Protein AF-K9PR39-F1 (afdb_monomer_lite)

Foldseek 3Di:
DDDDDDDDDDDDDDDPDDPDPPPPDDPPPPPPPDDDDDDDDPPPDPVVVVVVVVVVVVVVVVVVVVVVVVVVVVVVVVVVVVVVCVVPPVDDQDFDWDWDWDQDPVRDIDTDTDTHRPCPVVVVVVVVVVVVVVVVVVVVVVVVVVVVVVVVPPVVPPPPDDDD

Structure (mmCIF, N/CA/C/O backbone):
data_AF-K9PR39-F1
#
_entry.id   AF-K9PR39-F1
#
loop_
_atom_site.group_PDB
_atom_site.id
_atom_site.type_symbol
_atom_site.label_atom_id
_atom_site.label_alt_id
_atom_site.label_comp_id
_atom_site.label_asym_id
_atom_site.label_entity_id
_atom_site.label_seq_id
_atom_site.pdbx_PDB_ins_code
_atom_site.Cartn_x
_atom_site.Cartn_y
_atom_site.Cartn_z
_atom_site.occupancy
_atom_site.B_iso_or_equiv
_atom_site.auth_seq_id
_atom_site.auth_comp_id
_atom_site.auth_asym_id
_atom_site.auth_atom_id
_atom_site.pdbx_PDB_model_num
ATOM 1 N N . MET A 1 1 ? 8.232 33.768 40.398 1.00 53.47 1 MET A N 1
ATOM 2 C CA . MET A 1 1 ? 9.017 32.555 40.095 1.00 53.47 1 MET A CA 1
ATOM 3 C C . MET A 1 1 ? 9.132 32.466 38.581 1.00 53.47 1 MET A C 1
ATOM 5 O O . MET A 1 1 ? 8.096 32.275 37.960 1.00 53.47 1 MET A O 1
ATOM 9 N N . PRO A 1 2 ? 10.291 32.759 37.968 1.00 52.19 2 PRO A N 1
ATOM 10 C CA . PRO A 1 2 ? 10.452 32.634 36.525 1.00 52.19 2 PRO A CA 1
ATOM 11 C C . PRO A 1 2 ? 10.942 31.224 36.180 1.00 52.19 2 PRO A C 1
ATOM 13 O O . PRO A 1 2 ? 12.056 30.841 36.546 1.00 52.19 2 PRO A O 1
ATOM 16 N N . ASP A 1 3 ? 10.102 30.463 35.483 1.00 49.88 3 ASP A N 1
ATOM 17 C CA . ASP A 1 3 ? 10.466 29.152 34.957 1.00 49.88 3 ASP A CA 1
ATOM 18 C C . ASP A 1 3 ? 11.377 29.310 33.739 1.00 49.88 3 ASP A C 1
ATOM 20 O O . ASP A 1 3 ? 11.073 29.994 32.760 1.00 49.88 3 ASP A O 1
ATOM 24 N N . LYS A 1 4 ? 12.554 28.696 33.853 1.00 50.75 4 LYS A N 1
ATOM 25 C CA . LYS A 1 4 ? 13.629 28.715 32.867 1.00 50.75 4 LYS A CA 1
ATOM 26 C C . LYS A 1 4 ? 13.292 27.733 31.747 1.00 50.75 4 LYS A C 1
ATOM 28 O O . LYS A 1 4 ? 13.258 26.526 31.969 1.00 50.75 4 LYS A O 1
ATOM 33 N N . SER A 1 5 ? 13.096 28.237 30.534 1.00 55.78 5 SER A N 1
ATOM 34 C CA . SER A 1 5 ? 13.060 27.421 29.321 1.00 55.78 5 SER A CA 1
ATOM 35 C C . SER A 1 5 ? 14.469 26.915 28.998 1.00 55.78 5 SER A C 1
ATOM 37 O O . SER A 1 5 ? 15.348 27.695 28.629 1.00 55.78 5 SER A O 1
ATOM 39 N N . VAL A 1 6 ? 14.681 25.610 29.151 1.00 47.50 6 VAL A N 1
ATOM 40 C CA . VAL A 1 6 ? 15.876 24.895 28.689 1.00 47.50 6 VAL A CA 1
ATOM 41 C C . VAL A 1 6 ? 15.785 24.768 27.168 1.00 47.50 6 VAL A C 1
ATOM 43 O O . VAL A 1 6 ? 14.889 24.097 26.657 1.00 47.50 6 VAL A O 1
ATOM 46 N N . SER A 1 7 ? 16.677 25.441 26.436 1.00 49.47 7 SER A N 1
ATOM 47 C CA . SER A 1 7 ? 16.804 25.272 24.989 1.00 49.47 7 SER A CA 1
ATOM 48 C C . SER A 1 7 ? 17.545 23.968 24.692 1.00 49.47 7 SER A C 1
ATOM 50 O O . SER A 1 7 ? 18.654 23.739 25.177 1.00 49.47 7 SER A O 1
ATOM 52 N N . LEU A 1 8 ? 16.918 23.092 23.902 1.00 49.44 8 LEU A N 1
ATOM 53 C CA . LEU A 1 8 ? 17.596 21.929 23.347 1.00 49.44 8 LEU A CA 1
ATOM 54 C C . LEU A 1 8 ? 18.601 22.396 22.293 1.00 49.44 8 LEU A C 1
ATOM 56 O O . LEU A 1 8 ? 18.258 23.070 21.321 1.00 49.44 8 LEU A O 1
ATOM 60 N N . VAL A 1 9 ? 19.846 22.013 22.546 1.00 49.91 9 VAL A N 1
ATOM 61 C CA . VAL A 1 9 ? 21.011 22.113 21.676 1.00 49.91 9 VAL A CA 1
ATOM 62 C C . VAL A 1 9 ? 20.671 21.553 20.296 1.00 49.91 9 VAL A C 1
ATOM 64 O O . VAL A 1 9 ? 20.295 20.391 20.159 1.00 49.91 9 VAL A O 1
ATOM 67 N N . GLY A 1 10 ? 20.796 22.410 19.280 1.00 47.09 10 GLY A N 1
ATOM 68 C CA . GLY A 1 10 ? 20.737 22.028 17.877 1.00 47.09 10 GLY A CA 1
ATOM 69 C C . GLY A 1 10 ? 21.906 21.111 17.549 1.00 47.09 10 GLY A C 1
ATOM 70 O O . GLY A 1 10 ? 23.044 21.558 17.419 1.00 47.09 10 GLY A O 1
ATOM 71 N N . GLU A 1 11 ? 21.608 19.823 17.452 1.00 47.06 11 GLU A N 1
ATOM 72 C CA . GLU A 1 11 ? 22.523 18.796 16.983 1.00 47.06 11 GLU A CA 1
ATOM 73 C C . GLU A 1 11 ? 22.735 19.000 15.477 1.00 47.06 11 GLU A C 1
ATOM 75 O O . GLU A 1 11 ? 21.811 18.913 14.665 1.00 47.06 11 GLU A O 1
ATOM 80 N N . THR A 1 12 ? 23.955 19.376 15.108 1.00 53.66 12 THR A N 1
ATOM 81 C CA . THR A 1 12 ? 24.363 19.614 13.729 1.00 53.66 12 THR A CA 1
ATOM 82 C C . THR A 1 12 ? 24.346 18.296 12.956 1.00 53.66 12 THR A C 1
ATOM 84 O O . THR A 1 12 ? 25.104 17.367 13.239 1.00 53.66 12 THR A O 1
ATOM 87 N N . MET A 1 13 ? 23.454 18.206 11.965 1.00 40.06 13 MET A N 1
ATOM 88 C CA . MET A 1 13 ? 23.417 17.095 11.016 1.00 40.06 13 MET A CA 1
ATOM 89 C C . MET A 1 13 ? 24.765 16.996 10.300 1.00 40.06 13 MET A C 1
ATOM 91 O O . MET A 1 13 ? 25.208 17.940 9.648 1.00 40.06 13 MET A O 1
ATOM 95 N N . LYS A 1 14 ? 25.413 15.836 10.425 1.00 61.81 14 LYS A N 1
ATOM 96 C CA . LYS A 1 14 ? 26.602 15.493 9.648 1.00 61.81 14 LYS A CA 1
ATOM 97 C C . LYS A 1 14 ? 26.202 15.329 8.184 1.00 61.81 14 LYS A C 1
ATOM 99 O O . LYS A 1 14 ? 25.348 14.511 7.850 1.00 61.81 14 LYS A O 1
ATOM 104 N N . GLU A 1 15 ? 26.835 16.132 7.345 1.00 55.66 15 GLU A N 1
ATOM 105 C CA . GLU A 1 15 ? 26.777 16.096 5.891 1.00 55.66 15 GLU A CA 1
ATOM 106 C C . GLU A 1 15 ? 27.277 14.732 5.391 1.00 55.66 15 GLU A C 1
ATOM 108 O O . GLU A 1 15 ? 28.432 14.354 5.595 1.00 55.66 15 GLU A O 1
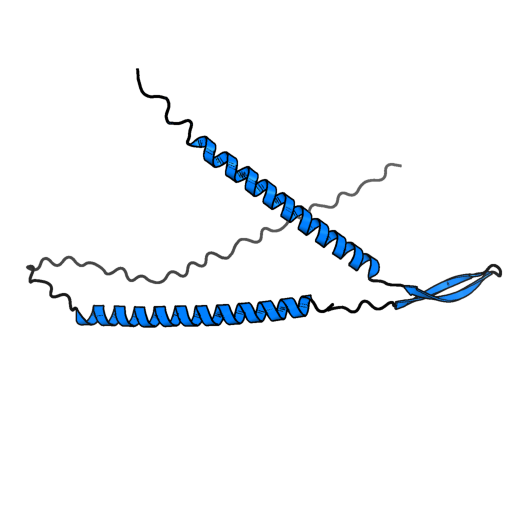ATOM 113 N N . ILE A 1 16 ? 26.379 13.949 4.789 1.00 55.28 16 ILE A N 1
ATOM 114 C CA . ILE A 1 16 ? 26.736 12.704 4.109 1.00 55.28 16 ILE A CA 1
ATOM 115 C C . ILE A 1 16 ? 27.260 13.113 2.736 1.00 55.28 16 ILE A C 1
ATOM 117 O O . ILE A 1 16 ? 26.489 13.474 1.853 1.00 55.28 16 ILE A O 1
ATOM 121 N N . ALA A 1 17 ? 28.583 13.100 2.600 1.00 55.53 17 ALA A N 1
ATOM 122 C CA . ALA A 1 17 ? 29.277 13.394 1.359 1.00 55.53 17 ALA A CA 1
ATOM 123 C C . ALA A 1 17 ? 28.862 12.417 0.243 1.00 55.53 17 ALA A C 1
ATOM 125 O O . ALA A 1 17 ? 28.923 11.193 0.397 1.00 55.53 17 ALA A O 1
ATOM 126 N N . ASP A 1 18 ? 28.469 12.989 -0.891 1.00 49.00 18 ASP A N 1
ATOM 127 C CA . ASP A 1 18 ? 28.057 12.316 -2.118 1.00 49.00 18 ASP A CA 1
ATOM 128 C C . ASP A 1 18 ? 29.189 11.471 -2.731 1.00 49.00 18 ASP A C 1
ATOM 130 O O . ASP A 1 18 ? 30.000 11.931 -3.538 1.00 49.00 18 ASP A O 1
ATOM 134 N N . SER A 1 19 ? 29.220 10.187 -2.378 1.00 52.94 19 SER A N 1
ATOM 135 C CA . SER A 1 19 ? 30.078 9.172 -2.996 1.00 52.94 19 SER A CA 1
ATOM 136 C C . SER A 1 19 ? 29.342 8.477 -4.149 1.00 52.94 19 SER A C 1
ATOM 138 O O . SER A 1 19 ? 28.867 7.352 -4.011 1.00 52.94 19 SER A O 1
ATOM 140 N N . TYR A 1 20 ? 29.202 9.145 -5.300 1.00 52.38 20 TYR A N 1
ATOM 141 C CA . TYR A 1 20 ? 28.728 8.479 -6.531 1.00 52.38 20 TYR A CA 1
ATOM 142 C C . TYR A 1 20 ? 29.479 8.857 -7.816 1.00 52.38 20 TYR A C 1
ATOM 144 O O . TYR A 1 20 ? 29.127 8.389 -8.897 1.00 52.38 20 TYR A O 1
ATOM 152 N N . LYS A 1 21 ? 30.580 9.613 -7.737 1.00 53.53 21 LYS A N 1
ATOM 153 C CA . LYS A 1 21 ? 31.465 9.831 -8.894 1.00 53.53 21 LYS A CA 1
ATOM 154 C C . LYS A 1 21 ? 32.574 8.783 -8.953 1.00 53.53 21 LYS A C 1
ATOM 156 O O . LYS A 1 21 ? 33.747 9.099 -8.792 1.00 53.53 21 LYS A O 1
ATOM 161 N N . LYS A 1 22 ? 32.208 7.527 -9.207 1.00 53.41 22 LYS A N 1
ATOM 162 C CA . LYS A 1 22 ? 33.162 6.539 -9.725 1.00 53.41 22 LYS A CA 1
ATOM 163 C C . LYS A 1 22 ? 32.951 6.453 -11.234 1.00 53.41 22 LYS A C 1
ATOM 165 O O . LYS A 1 22 ? 32.197 5.616 -11.719 1.00 53.41 22 LYS A O 1
ATOM 170 N N . SER A 1 23 ? 33.562 7.392 -11.957 1.00 54.19 23 SER A N 1
ATOM 171 C CA . SER A 1 23 ? 33.676 7.316 -13.411 1.00 54.19 23 SER A CA 1
ATOM 172 C C . SER A 1 23 ? 34.435 6.037 -13.754 1.00 54.19 23 SER A C 1
ATOM 174 O O . SER A 1 23 ? 35.605 5.888 -13.410 1.00 54.19 23 SER A O 1
ATOM 176 N N . LEU A 1 24 ? 33.742 5.090 -14.38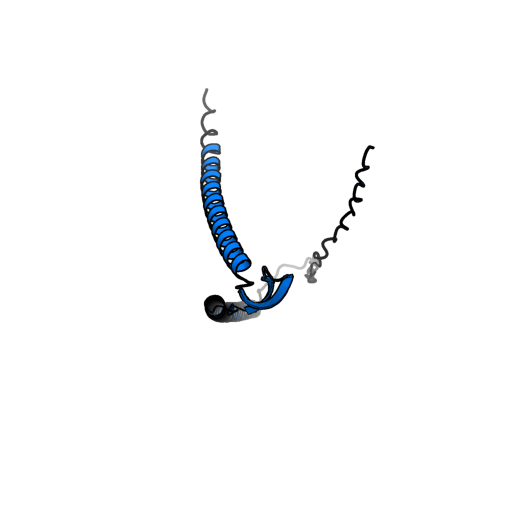1 1.00 46.34 24 LEU A N 1
ATOM 177 C CA . LEU A 1 24 ? 34.352 3.946 -15.044 1.00 46.34 24 LEU A CA 1
ATOM 178 C C . LEU A 1 24 ? 35.085 4.475 -16.280 1.00 46.34 24 LEU A C 1
ATO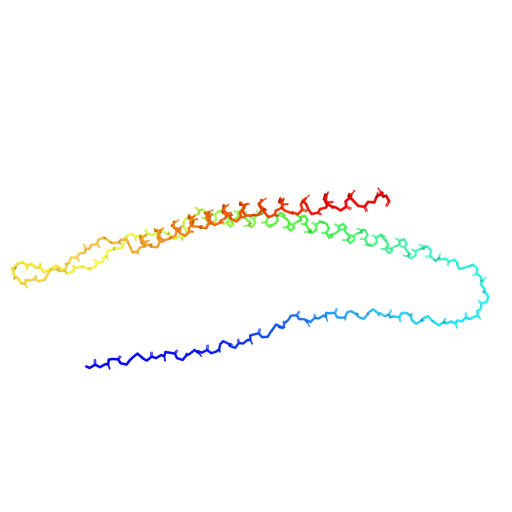M 180 O O . LEU A 1 24 ? 34.512 4.596 -17.359 1.00 46.34 24 LEU A O 1
ATOM 184 N N . GLU A 1 25 ? 36.346 4.853 -16.091 1.00 44.94 25 GLU A N 1
ATOM 185 C CA . GLU A 1 25 ? 37.270 5.139 -17.180 1.00 44.94 25 GLU A CA 1
ATOM 186 C C . GLU A 1 25 ? 37.571 3.827 -17.913 1.00 44.94 25 GLU A C 1
ATOM 188 O O . GLU A 1 25 ? 38.324 2.974 -17.447 1.00 44.94 25 GLU A O 1
ATOM 193 N N . SER A 1 26 ? 36.932 3.645 -19.066 1.00 53.03 26 SER A N 1
ATOM 194 C CA . SER A 1 26 ? 37.382 2.680 -20.065 1.00 53.03 26 SER A CA 1
ATOM 195 C C . SER A 1 26 ? 38.695 3.193 -20.663 1.00 53.03 26 SER A C 1
ATOM 197 O O . SER A 1 26 ? 38.733 4.355 -21.080 1.00 53.03 26 SER A O 1
ATOM 199 N N . PRO A 1 27 ? 39.754 2.374 -20.787 1.00 46.88 27 PRO A N 1
ATOM 200 C CA . PRO A 1 27 ? 40.938 2.773 -21.526 1.00 46.88 27 PRO A CA 1
ATOM 201 C C . PRO A 1 27 ? 40.582 2.793 -23.015 1.00 46.88 27 PRO A C 1
ATOM 203 O O . PRO A 1 27 ? 40.633 1.779 -23.706 1.00 46.88 27 PRO A O 1
ATOM 206 N N . VAL A 1 28 ? 40.183 3.959 -23.521 1.00 44.69 28 VAL A N 1
ATOM 207 C CA . VAL A 1 28 ? 40.178 4.219 -24.961 1.00 44.69 28 VAL A CA 1
ATOM 208 C C . VAL A 1 28 ? 41.644 4.302 -25.362 1.00 44.69 28 VAL A C 1
ATOM 210 O O . VAL A 1 28 ? 42.305 5.314 -25.135 1.00 44.69 28 VAL A O 1
ATOM 213 N N . SER A 1 29 ? 42.184 3.198 -25.879 1.00 43.44 29 SER A N 1
ATOM 214 C CA . SER A 1 29 ? 43.527 3.159 -26.447 1.00 43.44 29 SER A CA 1
ATOM 215 C C . SER A 1 29 ? 43.614 4.178 -27.577 1.00 43.44 29 SER A C 1
ATOM 217 O O . SER A 1 29 ? 43.113 3.977 -28.681 1.00 43.44 29 SER A O 1
ATOM 219 N N . LEU A 1 30 ? 44.239 5.303 -27.250 1.00 44.28 30 LEU A N 1
ATOM 220 C CA . LEU A 1 30 ? 44.567 6.389 -28.149 1.00 44.28 30 LEU A CA 1
ATOM 221 C C . LEU A 1 30 ? 45.607 5.854 -29.140 1.00 44.28 30 LEU A C 1
ATOM 223 O O . LEU A 1 30 ? 46.788 5.723 -28.815 1.00 44.28 30 LEU A O 1
ATOM 227 N N . LEU A 1 31 ? 45.129 5.448 -30.319 1.00 42.31 31 LEU A N 1
ATOM 228 C CA . LEU A 1 31 ? 45.943 4.999 -31.443 1.00 42.31 31 LEU A CA 1
ATOM 229 C C . LEU A 1 31 ? 46.988 6.076 -31.750 1.00 42.31 31 LEU A C 1
ATOM 231 O O . LEU A 1 31 ? 46.675 7.158 -32.244 1.00 42.31 31 LEU A O 1
ATOM 235 N N . GLN A 1 32 ? 48.239 5.778 -31.405 1.00 47.00 32 GLN A N 1
ATOM 236 C CA . GLN A 1 32 ? 49.383 6.626 -31.697 1.00 47.00 32 GLN A CA 1
ATOM 237 C C . GLN A 1 32 ? 49.578 6.683 -33.213 1.00 47.00 32 GLN A C 1
ATOM 239 O O . GLN A 1 32 ? 50.070 5.740 -33.833 1.00 47.00 32 GLN A O 1
ATOM 244 N N . LEU A 1 33 ? 49.186 7.809 -33.802 1.00 42.84 33 LEU A N 1
ATOM 245 C CA . LEU A 1 33 ? 49.409 8.129 -35.202 1.00 42.84 33 LEU A CA 1
ATOM 246 C C . LEU A 1 33 ? 50.906 8.418 -35.409 1.00 42.84 33 LEU A C 1
ATOM 248 O O . LEU A 1 33 ? 51.369 9.545 -35.246 1.00 42.84 33 LEU A O 1
ATOM 252 N N . LYS A 1 34 ? 51.686 7.378 -35.721 1.00 47.00 34 LYS A N 1
ATOM 253 C CA . LYS A 1 34 ? 53.064 7.530 -36.200 1.00 47.00 34 LYS A CA 1
ATOM 254 C C . LYS A 1 34 ? 53.028 8.007 -37.649 1.00 47.00 34 LYS A C 1
ATOM 256 O O . LYS A 1 34 ? 52.624 7.275 -38.547 1.00 47.00 34 LYS A O 1
ATOM 261 N N . THR A 1 35 ? 53.474 9.236 -37.863 1.00 51.03 35 THR A N 1
ATOM 262 C CA . THR A 1 35 ? 53.766 9.807 -39.175 1.00 51.03 35 THR A CA 1
ATOM 263 C C . THR A 1 35 ? 54.963 9.085 -39.797 1.00 51.03 35 THR A C 1
ATOM 265 O O . THR A 1 35 ? 56.113 9.345 -39.451 1.00 51.03 35 THR A O 1
ATOM 268 N N . LEU A 1 36 ? 54.697 8.166 -40.726 1.00 48.78 36 LEU A N 1
ATOM 269 C CA . LEU A 1 36 ? 55.701 7.666 -41.663 1.00 48.78 36 LEU A CA 1
ATOM 270 C C . LEU A 1 36 ? 55.367 8.178 -43.061 1.00 48.78 36 LEU A C 1
ATOM 272 O O . LEU A 1 36 ? 54.409 7.757 -43.702 1.00 48.78 36 LEU A O 1
ATOM 276 N N . THR A 1 37 ? 56.188 9.125 -43.500 1.00 50.88 37 THR A N 1
ATOM 277 C CA . THR A 1 37 ? 56.299 9.619 -44.868 1.00 50.88 37 THR A CA 1
ATOM 278 C C . THR A 1 37 ? 56.722 8.458 -45.765 1.00 50.88 37 THR A C 1
ATOM 280 O O . THR A 1 37 ? 57.895 8.098 -45.831 1.00 50.88 37 THR A O 1
ATOM 283 N N . THR A 1 38 ? 55.776 7.807 -46.430 1.00 48.06 38 THR A N 1
ATOM 284 C CA . THR A 1 38 ? 56.052 6.823 -47.483 1.00 48.06 38 THR A CA 1
ATOM 285 C C . THR A 1 38 ? 54.963 6.958 -48.542 1.00 48.06 38 THR A C 1
ATOM 287 O O . THR A 1 38 ? 53.800 7.172 -48.213 1.00 48.06 38 THR A O 1
ATOM 290 N N . ALA A 1 39 ? 55.383 6.951 -49.806 1.00 47.75 39 ALA A N 1
ATOM 291 C CA . ALA A 1 39 ? 54.586 7.265 -50.985 1.00 47.75 39 ALA A CA 1
ATOM 292 C C . ALA A 1 39 ? 53.189 6.618 -50.968 1.00 47.75 39 ALA A C 1
ATOM 294 O O . ALA A 1 39 ? 53.047 5.428 -50.689 1.00 47.75 39 ALA A O 1
ATOM 295 N N . ILE A 1 40 ? 52.168 7.424 -51.272 1.00 51.31 40 ILE A N 1
ATOM 296 C CA . ILE A 1 40 ? 50.756 7.034 -51.237 1.00 51.31 40 ILE A CA 1
ATOM 297 C C . ILE A 1 40 ? 50.487 6.050 -52.381 1.00 51.31 40 ILE A C 1
ATOM 299 O O . ILE A 1 40 ? 50.202 6.445 -53.510 1.00 51.31 40 ILE A O 1
ATOM 303 N N . ALA A 1 41 ? 50.578 4.758 -52.078 1.00 60.34 41 ALA A N 1
ATOM 304 C CA . ALA A 1 41 ? 49.819 3.744 -52.793 1.00 60.34 41 ALA A CA 1
ATOM 305 C C . ALA A 1 41 ? 48.335 3.874 -52.383 1.00 60.34 41 ALA A C 1
ATOM 307 O O . ALA A 1 41 ? 48.071 4.181 -51.215 1.00 60.34 41 ALA A O 1
ATOM 308 N N . PRO A 1 42 ? 47.361 3.665 -53.291 1.00 54.06 42 PRO A N 1
ATOM 309 C CA . PRO A 1 42 ? 45.945 3.696 -52.937 1.00 54.06 42 PRO A CA 1
ATOM 310 C C . PRO A 1 42 ? 45.678 2.715 -51.792 1.00 54.06 42 PRO A C 1
ATOM 312 O O . PRO A 1 42 ? 45.886 1.511 -51.942 1.00 54.06 42 PRO A O 1
ATOM 315 N N . LEU A 1 43 ? 45.252 3.233 -50.638 1.00 54.38 43 LEU A N 1
ATOM 316 C CA . LEU A 1 43 ? 44.851 2.416 -49.499 1.00 54.38 43 LEU A CA 1
ATOM 317 C C . LEU A 1 43 ? 43.559 1.690 -49.882 1.00 54.38 43 LEU A C 1
ATOM 319 O O . LEU A 1 43 ? 42.479 2.274 -49.845 1.00 54.38 43 LEU A O 1
ATOM 323 N N . GLN A 1 44 ? 43.680 0.426 -50.283 1.00 59.81 44 GLN A N 1
ATOM 324 C CA . GLN A 1 44 ? 42.549 -0.491 -50.314 1.00 59.81 44 GLN A CA 1
ATOM 325 C C . GLN A 1 44 ? 42.082 -0.658 -48.868 1.00 59.81 44 GLN A C 1
ATOM 327 O O . GLN A 1 44 ? 42.762 -1.280 -48.052 1.00 59.81 44 GLN A O 1
ATOM 332 N N . ILE A 1 45 ? 40.962 -0.020 -48.534 1.00 58.72 45 ILE A N 1
ATOM 333 C CA . ILE A 1 45 ? 40.266 -0.247 -47.271 1.00 58.72 45 ILE A CA 1
ATOM 334 C C . ILE A 1 45 ? 39.826 -1.718 -47.307 1.00 58.72 45 ILE A C 1
ATOM 336 O O . ILE A 1 45 ? 39.170 -2.109 -48.272 1.00 58.72 45 ILE A O 1
ATOM 340 N N . PRO A 1 46 ? 40.209 -2.560 -46.332 1.00 54.28 46 PRO A N 1
ATOM 341 C CA . PRO A 1 46 ? 39.730 -3.934 -46.277 1.00 54.28 46 PRO A CA 1
ATOM 342 C C . PRO A 1 46 ? 38.229 -3.909 -45.955 1.00 54.28 46 PRO A C 1
ATOM 344 O O . PRO A 1 46 ? 37.837 -3.851 -44.793 1.00 54.28 46 PRO A O 1
ATOM 347 N N . ASP A 1 47 ? 37.385 -3.896 -46.986 1.00 58.59 47 ASP A N 1
ATOM 348 C CA . ASP A 1 47 ? 35.922 -3.806 -46.857 1.00 58.59 47 ASP A CA 1
ATOM 349 C C . ASP A 1 47 ? 35.320 -4.990 -46.075 1.00 58.59 47 ASP A C 1
ATOM 351 O O . ASP A 1 47 ? 34.245 -4.883 -45.485 1.00 58.59 47 ASP A O 1
ATOM 355 N N . GLU A 1 48 ? 36.032 -6.115 -46.007 1.00 58.41 48 GLU A N 1
ATOM 356 C CA . GLU A 1 48 ? 35.535 -7.366 -45.430 1.00 58.41 48 GLU A CA 1
ATOM 357 C C . GLU A 1 48 ? 35.355 -7.310 -43.903 1.00 58.41 48 GLU A C 1
ATOM 359 O O . GLU A 1 48 ? 34.423 -7.913 -43.368 1.00 58.41 48 GLU A O 1
ATOM 364 N N . THR A 1 49 ? 36.191 -6.559 -43.175 1.00 61.66 49 THR A N 1
ATOM 365 C CA . THR A 1 49 ? 36.092 -6.490 -41.703 1.00 61.66 49 THR A CA 1
ATOM 366 C C . THR A 1 49 ? 34.988 -5.540 -41.248 1.00 61.66 49 THR A C 1
ATOM 368 O O . THR A 1 49 ? 34.265 -5.843 -40.297 1.00 61.66 49 THR A O 1
ATOM 371 N N . ILE A 1 50 ? 34.790 -4.436 -41.974 1.00 67.94 50 ILE A N 1
ATOM 372 C CA . ILE A 1 50 ? 33.799 -3.401 -41.655 1.00 67.94 50 ILE A CA 1
ATOM 373 C C . ILE A 1 50 ? 32.378 -3.958 -41.782 1.00 67.94 50 ILE A C 1
ATOM 375 O O . ILE A 1 50 ? 31.550 -3.732 -40.900 1.00 67.94 50 ILE A O 1
ATOM 379 N N . ILE A 1 51 ? 32.100 -4.734 -42.834 1.00 73.62 51 ILE A N 1
ATOM 380 C CA . ILE A 1 51 ? 30.783 -5.352 -43.049 1.00 73.62 51 ILE A CA 1
ATOM 381 C C . ILE A 1 51 ? 30.435 -6.298 -41.885 1.00 73.62 51 ILE A C 1
ATOM 383 O O . ILE A 1 51 ? 29.342 -6.209 -41.325 1.00 73.62 51 ILE A O 1
ATOM 387 N N . SER A 1 52 ? 31.396 -7.113 -41.435 1.00 80.88 52 SER A N 1
ATOM 388 C CA . SER A 1 52 ? 31.198 -8.059 -40.324 1.00 80.88 52 SER A CA 1
ATOM 389 C C . SER A 1 52 ? 30.947 -7.381 -38.963 1.00 80.88 52 SER A C 1
ATOM 391 O O . SER A 1 52 ? 30.176 -7.876 -38.133 1.00 80.88 52 SER A O 1
ATOM 393 N N . ASP A 1 53 ? 31.556 -6.214 -38.727 1.00 85.81 53 ASP A N 1
ATOM 394 C CA . ASP A 1 53 ? 31.355 -5.426 -37.509 1.00 85.81 53 ASP A CA 1
ATOM 395 C C . ASP A 1 53 ? 29.961 -4.787 -37.465 1.00 85.81 53 ASP A C 1
ATOM 397 O O . ASP A 1 53 ? 29.311 -4.784 -36.412 1.00 85.81 53 ASP A O 1
ATOM 401 N N . TRP A 1 54 ? 29.475 -4.293 -38.608 1.00 88.31 54 TRP A N 1
ATOM 402 C CA . TRP A 1 54 ? 28.121 -3.749 -38.734 1.00 88.31 54 TRP A CA 1
ATOM 403 C C . TRP A 1 54 ? 27.050 -4.821 -38.557 1.00 88.31 54 TRP A C 1
ATOM 405 O O . TRP A 1 54 ? 26.079 -4.594 -37.836 1.00 88.31 54 TRP A O 1
ATOM 415 N N . GLU A 1 55 ? 27.238 -6.007 -39.133 1.00 90.00 55 GLU A N 1
ATOM 416 C CA . GLU A 1 55 ? 26.333 -7.143 -38.925 1.00 90.00 55 GLU A CA 1
ATOM 417 C C . GLU A 1 55 ? 26.262 -7.544 -37.446 1.00 90.00 55 GLU A C 1
ATOM 419 O O . GLU A 1 55 ? 25.170 -7.711 -36.893 1.00 90.00 55 GLU A O 1
ATOM 424 N N . ARG A 1 56 ? 27.411 -7.606 -36.757 1.00 90.12 56 ARG A N 1
ATOM 425 C CA . ARG A 1 56 ? 27.453 -7.860 -35.309 1.00 90.12 56 ARG A CA 1
ATOM 426 C C . ARG A 1 56 ? 26.688 -6.794 -34.526 1.00 90.12 56 ARG A C 1
ATOM 428 O O . ARG A 1 56 ? 25.969 -7.133 -33.584 1.00 90.12 56 ARG A O 1
ATOM 435 N N . LEU A 1 57 ? 26.830 -5.521 -34.897 1.00 94.38 57 LEU A N 1
ATOM 436 C CA . LEU A 1 57 ? 26.121 -4.424 -34.243 1.00 94.38 57 LEU A CA 1
ATOM 437 C C . LEU A 1 57 ? 24.605 -4.520 -34.455 1.00 94.38 57 LEU A C 1
ATOM 439 O O . LEU A 1 57 ? 23.847 -4.324 -33.507 1.00 94.38 57 LEU A O 1
ATOM 443 N N . ILE A 1 58 ? 24.158 -4.871 -35.663 1.00 94.06 58 ILE A N 1
ATOM 444 C CA . ILE A 1 58 ? 22.737 -5.078 -35.974 1.00 94.06 58 ILE A CA 1
ATOM 445 C C . ILE A 1 58 ? 22.163 -6.203 -35.108 1.00 94.06 58 ILE A C 1
ATOM 447 O O . ILE A 1 58 ? 21.124 -6.014 -34.472 1.00 94.06 58 ILE A O 1
ATOM 451 N N . ILE A 1 59 ? 22.861 -7.338 -35.010 1.00 94.00 59 ILE A N 1
ATOM 452 C CA . ILE A 1 59 ? 22.443 -8.467 -34.165 1.00 94.00 59 ILE A CA 1
ATOM 453 C C . ILE A 1 59 ? 22.382 -8.048 -32.688 1.00 94.00 59 ILE A C 1
ATOM 455 O O . ILE A 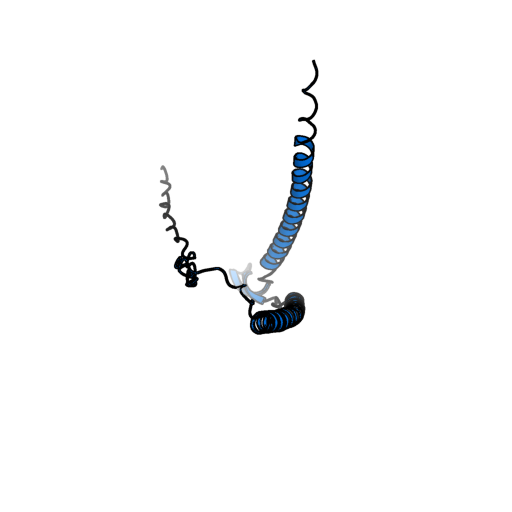1 59 ? 21.428 -8.381 -31.980 1.00 94.00 59 ILE A O 1
ATOM 459 N N . GLN A 1 60 ? 23.364 -7.280 -32.204 1.00 94.62 60 GLN A N 1
ATOM 460 C CA . GLN A 1 60 ? 23.346 -6.760 -30.834 1.00 94.62 60 GLN A CA 1
ATOM 461 C C . GLN A 1 60 ? 22.179 -5.797 -30.590 1.00 94.62 60 GLN A C 1
ATOM 463 O O . GLN A 1 60 ? 21.502 -5.919 -29.570 1.00 94.62 60 GLN A O 1
ATOM 468 N N . ALA A 1 61 ? 21.905 -4.879 -31.518 1.00 95.69 61 ALA A N 1
ATOM 469 C CA . ALA A 1 61 ? 20.790 -3.942 -31.413 1.00 95.69 61 ALA A CA 1
ATOM 470 C C . ALA A 1 61 ? 19.441 -4.675 -31.394 1.00 95.69 61 ALA A C 1
ATOM 472 O O . ALA A 1 61 ? 18.587 -4.379 -30.558 1.00 95.69 61 ALA A O 1
ATOM 473 N N . GLN A 1 62 ? 19.270 -5.683 -32.253 1.00 96.75 62 GLN A N 1
ATOM 474 C CA . GLN A 1 62 ? 18.084 -6.542 -32.253 1.00 96.75 62 GLN A CA 1
ATOM 475 C C . GLN A 1 62 ? 17.911 -7.259 -30.912 1.00 96.75 62 GLN A C 1
ATOM 477 O O . GLN A 1 62 ? 16.823 -7.230 -30.337 1.00 96.75 62 GLN A O 1
ATOM 482 N N . ARG A 1 63 ? 18.991 -7.828 -30.364 1.00 97.44 63 ARG A N 1
ATOM 483 C CA . ARG A 1 63 ? 18.965 -8.479 -29.049 1.00 97.44 63 ARG A CA 1
ATOM 484 C C . ARG A 1 63 ? 18.582 -7.510 -27.928 1.00 97.44 63 ARG A C 1
ATOM 486 O O . ARG A 1 63 ? 17.792 -7.874 -27.063 1.00 97.44 63 ARG A O 1
ATOM 493 N N . ILE A 1 64 ? 19.124 -6.291 -27.930 1.00 96.62 64 ILE A N 1
ATOM 494 C CA . ILE A 1 64 ? 18.781 -5.257 -26.941 1.00 96.62 64 ILE A CA 1
ATOM 495 C C . ILE A 1 64 ? 17.301 -4.894 -27.040 1.00 96.62 64 ILE A C 1
ATOM 497 O O . ILE A 1 64 ? 16.616 -4.869 -26.021 1.00 96.62 64 ILE A O 1
ATOM 501 N N . ASN A 1 65 ? 16.799 -4.668 -28.253 1.00 98.00 65 ASN A N 1
ATOM 502 C CA . ASN A 1 65 ? 15.393 -4.339 -28.474 1.00 98.00 65 ASN A CA 1
ATOM 503 C C . ASN A 1 65 ? 14.468 -5.466 -28.006 1.00 98.00 65 ASN A C 1
ATOM 505 O O . ASN A 1 65 ? 13.437 -5.198 -27.393 1.00 98.00 65 ASN A O 1
ATOM 509 N N . GLN A 1 66 ? 14.858 -6.721 -28.234 1.00 97.88 66 GLN A N 1
ATOM 510 C CA . GLN A 1 66 ? 14.103 -7.869 -27.749 1.00 97.88 66 GLN A CA 1
ATOM 511 C C . GLN A 1 66 ? 14.076 -7.935 -26.217 1.00 97.88 66 GLN A C 1
ATOM 513 O O . GLN A 1 66 ? 12.997 -8.016 -25.633 1.00 97.88 66 GLN A O 1
ATOM 518 N N . MET A 1 67 ? 15.228 -7.800 -25.553 1.00 97.44 67 MET A N 1
ATOM 519 C CA . MET A 1 67 ? 15.275 -7.754 -24.085 1.00 97.44 67 MET A CA 1
ATOM 520 C C . MET A 1 67 ? 14.476 -6.572 -23.521 1.00 97.44 67 MET A C 1
ATOM 522 O O . MET A 1 67 ? 13.826 -6.701 -22.487 1.00 97.44 67 MET A O 1
ATOM 526 N N . ALA A 1 68 ? 14.493 -5.418 -24.194 1.00 97.81 68 ALA A N 1
ATOM 527 C CA . ALA A 1 68 ? 13.712 -4.256 -23.786 1.00 97.81 68 ALA A CA 1
ATOM 528 C C . ALA A 1 68 ? 12.201 -4.530 -23.858 1.00 97.81 68 ALA A C 1
ATOM 530 O O . ALA A 1 68 ? 11.476 -4.184 -22.925 1.00 97.81 68 ALA A O 1
ATOM 531 N N . ALA A 1 69 ? 11.736 -5.197 -24.919 1.00 97.19 69 ALA A N 1
ATOM 532 C CA . ALA A 1 69 ? 10.338 -5.599 -25.050 1.00 97.19 69 ALA A CA 1
ATOM 533 C C . ALA A 1 69 ? 9.926 -6.593 -23.949 1.00 97.19 69 ALA A C 1
ATOM 535 O O . ALA A 1 69 ? 8.880 -6.426 -23.322 1.00 97.19 69 ALA A O 1
ATOM 536 N N . GLU A 1 70 ? 10.770 -7.587 -23.660 1.00 97.88 70 GLU A N 1
ATOM 537 C CA . GLU A 1 70 ? 10.537 -8.561 -22.585 1.00 97.88 70 GLU A CA 1
ATOM 538 C C . GLU A 1 70 ? 10.462 -7.885 -21.205 1.00 97.88 70 GLU A C 1
ATOM 540 O O . GLU A 1 70 ? 9.554 -8.162 -20.416 1.00 97.88 70 GLU A O 1
ATOM 545 N N . LEU A 1 71 ? 11.362 -6.937 -20.924 1.00 98.25 71 LEU A N 1
ATOM 546 C CA . LEU A 1 71 ? 11.341 -6.156 -19.684 1.00 98.25 71 LEU A CA 1
ATOM 547 C C . LEU A 1 71 ? 10.076 -5.310 -19.549 1.00 98.25 71 LEU A C 1
ATOM 549 O O . LEU A 1 71 ? 9.526 -5.204 -18.452 1.00 98.25 71 LEU A O 1
ATOM 553 N N . GLU A 1 72 ? 9.602 -4.709 -20.639 1.00 98.19 72 GLU A N 1
ATOM 554 C CA . GLU A 1 72 ? 8.374 -3.920 -20.608 1.00 98.19 72 GLU A CA 1
ATOM 555 C C . GLU A 1 72 ? 7.160 -4.789 -20.250 1.00 98.19 72 GLU A C 1
ATOM 557 O O . GLU A 1 72 ? 6.328 -4.381 -19.433 1.00 98.19 72 GLU A O 1
ATOM 562 N N . VAL A 1 73 ? 7.080 -6.001 -20.804 1.00 98.25 73 VAL A N 1
ATOM 563 C CA . VAL A 1 73 ? 6.034 -6.976 -20.461 1.00 98.25 73 VAL A CA 1
ATOM 564 C C . VAL A 1 73 ? 6.107 -7.338 -18.978 1.00 98.25 73 VAL A C 1
ATOM 566 O O . VAL A 1 73 ? 5.118 -7.171 -18.260 1.00 98.25 73 VAL A O 1
ATOM 569 N N . MET A 1 74 ? 7.286 -7.722 -18.487 1.00 97.38 74 MET A N 1
ATOM 570 C CA . MET A 1 74 ? 7.493 -8.085 -17.080 1.00 97.38 74 MET A CA 1
ATOM 571 C C . MET A 1 74 ? 7.141 -6.936 -16.125 1.00 97.38 74 MET A C 1
ATOM 573 O O . MET A 1 74 ? 6.501 -7.141 -15.093 1.00 97.38 74 MET A O 1
ATOM 577 N N . LEU A 1 75 ? 7.505 -5.698 -16.470 1.00 98.12 75 LEU A N 1
ATOM 578 C CA . LEU A 1 75 ? 7.183 -4.525 -15.661 1.00 98.12 75 LEU A CA 1
ATOM 579 C C . LEU A 1 75 ? 5.673 -4.254 -15.628 1.00 98.12 75 LEU A C 1
ATOM 581 O O . LEU A 1 75 ? 5.133 -3.870 -14.584 1.00 98.12 75 LEU A O 1
ATOM 585 N N . ARG A 1 76 ? 4.976 -4.456 -16.753 1.00 97.50 76 ARG A N 1
ATOM 586 C CA . ARG A 1 76 ? 3.513 -4.337 -16.822 1.00 97.50 76 ARG A CA 1
ATOM 587 C C . ARG A 1 76 ? 2.831 -5.395 -15.958 1.00 97.50 76 ARG A C 1
ATOM 589 O O . ARG A 1 76 ? 1.914 -5.047 -15.214 1.00 97.50 76 ARG A O 1
ATOM 596 N N . GLU A 1 77 ? 3.298 -6.639 -15.993 1.00 97.69 77 GLU A N 1
ATOM 597 C CA . GLU A 1 77 ? 2.785 -7.718 -15.141 1.00 97.69 77 GLU A CA 1
ATOM 598 C C . GLU A 1 77 ? 3.038 -7.443 -13.659 1.00 97.69 77 GLU A C 1
ATOM 600 O O . GLU A 1 77 ? 2.110 -7.493 -12.851 1.00 97.69 77 GLU A O 1
ATOM 605 N N . PHE A 1 78 ? 4.263 -7.056 -13.299 1.00 96.88 78 PHE A N 1
ATOM 606 C CA . PHE A 1 78 ? 4.602 -6.673 -11.931 1.00 96.88 78 PHE A CA 1
ATOM 607 C C . PHE A 1 78 ? 3.710 -5.534 -11.432 1.00 96.88 78 PHE A C 1
ATOM 609 O O . PHE A 1 78 ? 3.169 -5.597 -10.326 1.00 96.88 78 PHE A O 1
ATOM 616 N N . LYS A 1 79 ? 3.488 -4.510 -12.264 1.00 96.94 79 LYS A N 1
ATOM 617 C CA . LYS A 1 79 ? 2.576 -3.411 -11.942 1.00 96.94 79 LYS A CA 1
ATOM 618 C C . LYS A 1 79 ? 1.151 -3.915 -11.735 1.00 96.94 79 LYS A C 1
ATOM 620 O O . LYS A 1 79 ? 0.518 -3.504 -10.765 1.00 96.94 79 LYS A O 1
ATOM 625 N N . ALA A 1 80 ? 0.654 -4.803 -12.596 1.00 95.12 80 ALA A N 1
ATOM 626 C CA . ALA A 1 80 ? -0.669 -5.398 -12.439 1.00 95.12 80 ALA A CA 1
ATOM 627 C C . ALA A 1 80 ? -0.783 -6.158 -11.104 1.00 95.12 80 ALA A C 1
ATOM 629 O O . ALA A 1 80 ? -1.725 -5.926 -10.343 1.00 95.12 80 ALA A O 1
ATOM 630 N N . ILE A 1 81 ? 0.216 -6.973 -10.754 1.00 93.06 81 ILE A N 1
ATOM 631 C CA . ILE A 1 81 ? 0.278 -7.687 -9.470 1.00 93.06 81 ILE A CA 1
ATOM 632 C C . ILE A 1 81 ? 0.299 -6.704 -8.293 1.00 93.06 81 ILE A C 1
ATOM 634 O O . ILE A 1 81 ? -0.502 -6.843 -7.370 1.00 93.06 81 ILE A O 1
ATOM 638 N N . ALA A 1 82 ? 1.151 -5.679 -8.336 1.00 91.81 82 ALA A N 1
ATOM 639 C CA . ALA A 1 82 ? 1.245 -4.668 -7.287 1.00 91.81 82 ALA A CA 1
ATOM 640 C C . ALA A 1 82 ? -0.075 -3.898 -7.115 1.00 91.81 82 ALA A C 1
ATOM 642 O O . ALA A 1 82 ? -0.514 -3.650 -5.994 1.00 91.81 82 ALA A O 1
ATOM 643 N N . THR A 1 83 ? -0.754 -3.556 -8.216 1.00 89.06 83 THR A N 1
ATOM 644 C CA . THR A 1 83 ? -2.083 -2.928 -8.155 1.00 89.06 83 THR A CA 1
ATOM 645 C C . THR A 1 83 ? -3.143 -3.856 -7.576 1.00 89.06 83 THR A C 1
ATOM 647 O O . THR A 1 83 ? -3.977 -3.398 -6.799 1.00 89.06 83 THR A O 1
ATOM 650 N N . ARG A 1 84 ? -3.082 -5.158 -7.883 1.00 87.38 84 ARG A N 1
ATOM 651 C CA . ARG A 1 84 ? -3.984 -6.158 -7.309 1.00 87.38 84 ARG A CA 1
ATOM 652 C C . ARG A 1 84 ? -3.770 -6.284 -5.802 1.00 87.38 84 ARG A C 1
ATOM 654 O O . ARG A 1 84 ? -4.745 -6.261 -5.061 1.00 87.38 84 ARG A O 1
ATOM 661 N N . LEU A 1 85 ? -2.519 -6.336 -5.348 1.00 83.94 85 LEU A N 1
ATOM 662 C CA . LEU A 1 85 ? -2.186 -6.362 -3.922 1.00 83.94 85 LEU A CA 1
ATOM 663 C C . LEU A 1 85 ? -2.627 -5.083 -3.205 1.00 83.94 85 LEU A C 1
ATOM 665 O O . LEU A 1 85 ? -3.232 -5.171 -2.150 1.00 83.94 85 LEU A O 1
ATOM 669 N N . ASN A 1 86 ? -2.424 -3.908 -3.805 1.00 78.69 86 ASN A N 1
ATOM 670 C CA . ASN A 1 86 ? -2.904 -2.646 -3.233 1.00 78.69 86 ASN A CA 1
ATOM 671 C C . ASN A 1 86 ? -4.439 -2.531 -3.198 1.00 78.69 86 ASN A C 1
ATOM 673 O O . ASN A 1 86 ? -4.967 -1.749 -2.413 1.00 78.69 86 ASN A O 1
ATOM 677 N N . SER A 1 87 ? -5.156 -3.252 -4.068 1.00 72.81 87 SER A N 1
ATOM 678 C CA . SER A 1 87 ? -6.627 -3.289 -4.060 1.00 72.81 87 SER A CA 1
ATOM 679 C C . SER A 1 87 ? -7.201 -4.238 -3.008 1.00 72.81 87 SER A C 1
ATOM 681 O O . SER A 1 87 ? -8.358 -4.098 -2.618 1.00 72.81 87 SER A O 1
ATOM 683 N N . GLN A 1 88 ? -6.399 -5.195 -2.545 1.00 72.19 88 GLN A N 1
ATOM 684 C CA . GLN A 1 88 ? -6.742 -6.019 -1.400 1.00 72.19 88 GLN A CA 1
ATOM 685 C C . GLN A 1 88 ? -6.393 -5.204 -0.155 1.00 72.19 88 GLN A C 1
ATOM 687 O O . GLN A 1 88 ? -5.279 -4.701 -0.029 1.00 72.19 88 GLN A O 1
ATOM 692 N N . ASN A 1 89 ? -7.348 -5.018 0.755 1.00 67.69 89 ASN A N 1
ATOM 693 C CA . ASN A 1 89 ? -7.050 -4.408 2.047 1.00 67.69 89 ASN A CA 1
ATOM 694 C C . ASN A 1 89 ? -6.054 -5.333 2.761 1.00 67.69 89 ASN A C 1
ATOM 696 O O . ASN A 1 89 ? -6.442 -6.365 3.292 1.00 67.69 89 AS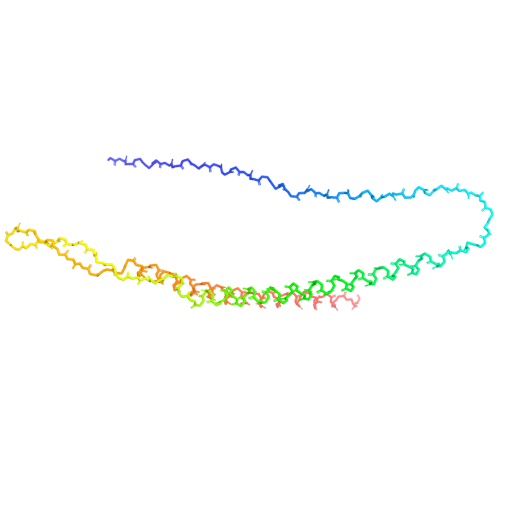N A O 1
ATOM 700 N N . VAL A 1 90 ? -4.762 -4.993 2.722 1.00 66.94 90 VAL A N 1
ATOM 701 C CA . VAL A 1 90 ? -3.672 -5.817 3.282 1.00 66.94 90 VAL A CA 1
ATOM 702 C C . VAL A 1 90 ? -3.844 -6.020 4.795 1.00 66.94 90 VAL A C 1
ATOM 704 O O . VAL A 1 90 ? -3.323 -6.977 5.360 1.00 66.94 90 VAL A O 1
ATOM 707 N N . CYS A 1 91 ? -4.623 -5.149 5.441 1.00 68.06 91 CYS A N 1
ATOM 708 C CA . CYS A 1 91 ? -4.954 -5.223 6.854 1.00 68.06 91 CYS A CA 1
ATOM 709 C C . CYS A 1 91 ? -6.475 -5.231 7.045 1.00 68.06 91 CYS A C 1
ATOM 711 O O . CYS A 1 91 ? -7.141 -4.213 6.838 1.00 68.06 91 CYS A O 1
ATOM 713 N N . ASP A 1 92 ? -7.015 -6.360 7.506 1.00 71.19 92 ASP A N 1
ATOM 714 C CA . ASP A 1 92 ? -8.367 -6.411 8.054 1.00 71.19 92 ASP A CA 1
ATOM 715 C C . ASP A 1 92 ? -8.355 -5.786 9.452 1.00 71.19 92 ASP A C 1
ATOM 717 O O . ASP A 1 92 ? -7.897 -6.369 10.437 1.00 71.19 92 ASP A O 1
ATOM 721 N N . TYR A 1 93 ? -8.844 -4.552 9.540 1.00 79.56 93 TYR A N 1
ATOM 722 C CA . TYR A 1 93 ? -8.939 -3.832 10.803 1.00 79.56 93 TYR A CA 1
ATOM 723 C C . TYR A 1 93 ? -10.102 -4.370 11.640 1.00 79.56 93 TYR A C 1
ATOM 725 O O . TYR A 1 93 ? -11.256 -3.965 11.484 1.00 79.56 93 TYR A O 1
ATOM 733 N N . LEU A 1 94 ? -9.794 -5.297 12.542 1.00 84.88 94 LEU A N 1
ATOM 734 C CA . LEU A 1 94 ? -10.784 -5.897 13.428 1.00 84.88 94 LEU A CA 1
ATOM 735 C C . LEU A 1 94 ? -11.073 -5.005 14.639 1.00 84.88 94 LEU A C 1
ATOM 737 O O . LEU A 1 94 ? -10.190 -4.389 15.235 1.00 84.88 94 LEU A O 1
ATOM 741 N N . THR A 1 95 ? -12.341 -4.980 15.048 1.00 89.75 95 THR A N 1
ATOM 742 C CA . THR A 1 95 ? -12.745 -4.332 16.298 1.00 89.75 95 THR A CA 1
ATOM 743 C C . THR A 1 95 ? -12.260 -5.158 17.486 1.00 89.75 95 THR A C 1
ATOM 745 O O . THR A 1 95 ? -12.633 -6.323 17.632 1.00 89.75 95 THR A O 1
ATOM 748 N N . VAL A 1 96 ? -11.481 -4.543 18.374 1.00 93.75 96 VAL A N 1
ATOM 749 C CA . VAL A 1 96 ? -10.896 -5.215 19.539 1.00 93.75 96 VAL A CA 1
ATOM 750 C C . VAL A 1 96 ? -11.774 -4.985 20.770 1.00 93.75 96 VAL A C 1
ATOM 752 O O . VAL A 1 96 ? -12.357 -3.915 20.962 1.00 93.75 96 VAL A O 1
ATOM 755 N N . ARG A 1 97 ? -11.903 -6.002 21.627 1.00 95.38 97 ARG A N 1
ATOM 756 C CA . ARG A 1 97 ? -12.540 -5.861 22.943 1.00 95.38 97 ARG A CA 1
ATOM 757 C C . ARG A 1 97 ? -11.500 -5.407 23.956 1.00 95.38 97 ARG A C 1
ATOM 759 O O . ARG A 1 97 ? -10.563 -6.141 24.238 1.00 95.38 97 ARG A O 1
ATOM 766 N N . VAL A 1 98 ? -11.693 -4.217 24.513 1.00 94.75 98 VAL A N 1
ATOM 767 C CA . VAL A 1 98 ? -10.789 -3.633 25.506 1.00 94.75 98 VAL A CA 1
ATOM 768 C C . VAL A 1 98 ? -11.487 -3.623 26.870 1.00 94.75 98 VAL A C 1
ATOM 770 O O . VAL A 1 98 ? -12.655 -3.212 26.941 1.00 94.75 98 VAL A O 1
ATOM 773 N N . PRO A 1 99 ? -10.822 -4.080 27.946 1.00 95.88 99 PRO A N 1
ATOM 774 C CA . PRO A 1 99 ? -11.348 -3.956 29.297 1.00 95.88 99 PRO A CA 1
ATOM 775 C C . PRO A 1 99 ? -11.542 -2.482 29.672 1.00 95.88 99 PRO A C 1
ATOM 777 O O . PRO A 1 99 ? -10.745 -1.611 29.333 1.00 95.88 99 PRO A O 1
ATOM 780 N N . TRP A 1 100 ? -12.638 -2.203 30.361 1.00 95.81 100 TRP A N 1
ATOM 781 C CA . TRP A 1 100 ? -13.037 -0.882 30.817 1.00 95.81 100 TRP A CA 1
ATOM 782 C C . TRP A 1 100 ? -13.649 -1.010 32.208 1.00 95.81 100 TRP A C 1
ATOM 784 O O . TRP A 1 100 ? -14.615 -1.751 32.406 1.00 95.81 100 TRP A O 1
ATOM 794 N N . ILE A 1 101 ? -13.106 -0.271 33.167 1.00 96.19 101 ILE A N 1
ATOM 795 C CA . ILE A 1 101 ? -13.590 -0.271 34.545 1.00 96.19 101 ILE A CA 1
ATOM 796 C C . ILE A 1 101 ? -14.680 0.793 34.676 1.00 96.19 101 ILE A C 1
ATOM 798 O O . ILE A 1 101 ? -14.487 1.947 34.295 1.00 96.19 101 ILE A O 1
ATOM 802 N N . LYS A 1 102 ? -15.842 0.404 35.203 1.00 96.06 102 LYS A N 1
ATOM 803 C CA . LYS A 1 102 ? -16.910 1.332 35.584 1.00 96.06 102 LYS A CA 1
ATOM 804 C C . LYS A 1 102 ? -16.969 1.434 37.096 1.00 96.06 102 LYS A C 1
ATOM 806 O O . LYS A 1 102 ? -17.031 0.411 37.771 1.00 96.06 102 LYS A O 1
ATOM 811 N N . HIS A 1 103 ? -16.992 2.661 37.592 1.00 97.25 103 HIS A N 1
ATOM 812 C CA . HIS A 1 103 ? -17.340 2.944 38.975 1.00 97.25 103 HIS A CA 1
ATOM 813 C C . HIS A 1 103 ? -18.864 3.007 39.093 1.00 97.25 103 HIS A C 1
ATOM 815 O O . HIS A 1 103 ? -19.523 3.660 38.278 1.00 97.25 103 HIS A O 1
ATOM 821 N N . LYS A 1 104 ? -19.423 2.280 40.054 1.00 96.31 104 LYS A N 1
ATOM 822 C CA . LYS A 1 104 ? -20.853 2.289 40.363 1.00 96.31 104 LYS A CA 1
ATOM 823 C C . LYS A 1 104 ? -21.144 3.257 41.516 1.00 96.31 104 LYS A C 1
ATOM 825 O O . LYS A 1 104 ? -20.239 3.770 42.161 1.00 96.31 104 LYS A O 1
ATOM 830 N N . SER A 1 105 ? -22.424 3.524 41.763 1.00 97.06 105 SER A N 1
ATOM 831 C CA . SER A 1 105 ? -22.875 4.379 42.871 1.00 97.06 105 SER A CA 1
ATOM 832 C C . SER A 1 105 ? -22.712 3.739 44.254 1.00 97.06 105 SER A C 1
ATOM 834 O O . SER A 1 105 ? -22.829 4.435 45.251 1.00 97.06 105 SER A O 1
ATOM 836 N N . ASP A 1 106 ? -22.468 2.430 44.314 1.00 95.88 106 ASP A N 1
ATOM 837 C CA . ASP A 1 106 ? -22.228 1.645 45.532 1.00 95.88 106 ASP A CA 1
ATOM 838 C C . ASP A 1 106 ? -20.734 1.583 45.917 1.00 95.88 106 ASP A C 1
ATOM 840 O O . ASP A 1 106 ? -20.327 0.678 46.637 1.00 95.88 106 ASP A O 1
ATOM 844 N N . GLU A 1 107 ? -19.913 2.495 45.382 1.00 96.06 107 GLU A N 1
ATOM 845 C CA . GLU A 1 107 ? -18.442 2.518 45.498 1.00 96.06 107 GLU A CA 1
ATOM 846 C C . GLU A 1 107 ? -17.723 1.267 44.956 1.00 96.06 107 GLU A C 1
ATOM 848 O O . GLU A 1 107 ? -16.506 1.121 45.089 1.00 96.06 107 GLU A O 1
ATOM 853 N N . SER A 1 108 ? -18.440 0.358 44.287 1.00 96.69 108 SER A N 1
ATOM 854 C CA . SER A 1 108 ? -17.832 -0.821 43.680 1.00 96.69 108 SER A CA 1
ATOM 855 C C . SER A 1 108 ? -17.303 -0.535 42.272 1.00 96.69 108 SER A C 1
ATOM 857 O O . SER A 1 108 ? -17.825 0.288 41.508 1.00 96.69 108 SER A O 1
ATOM 859 N N . PHE A 1 109 ? -16.259 -1.272 41.894 1.00 97.25 109 PHE A N 1
ATOM 860 C CA . PHE A 1 109 ? -15.705 -1.257 40.545 1.00 97.25 109 PHE A CA 1
ATOM 861 C C . PHE A 1 109 ? -16.138 -2.506 39.787 1.00 97.25 109 PHE A C 1
ATOM 863 O O . PHE A 1 109 ? -15.947 -3.630 40.247 1.00 97.25 109 PHE A O 1
ATOM 870 N N . VAL A 1 110 ? -16.677 -2.316 38.584 1.00 96.94 110 VAL A N 1
ATOM 871 C CA . VAL A 1 110 ? -17.017 -3.422 37.686 1.00 96.94 110 VAL A CA 1
ATOM 872 C C . VAL A 1 110 ? -16.133 -3.377 36.458 1.00 96.94 110 VAL A C 1
ATOM 874 O O . VAL A 1 110 ? -16.162 -2.423 35.675 1.00 96.94 110 VAL A O 1
ATOM 877 N N . LEU A 1 111 ? -15.373 -4.451 36.268 1.00 97.38 111 LEU A N 1
ATOM 878 C CA . LEU A 1 111 ? -14.653 -4.698 35.034 1.00 97.38 111 LEU A CA 1
ATOM 879 C C . LEU A 1 111 ? -15.656 -5.094 33.947 1.00 97.38 111 LEU A C 1
ATOM 881 O O . LEU A 1 111 ? -16.326 -6.119 34.024 1.00 97.38 111 LEU A O 1
ATOM 885 N N . THR A 1 112 ? -15.760 -4.261 32.923 1.00 96.38 112 THR A N 1
ATOM 886 C CA . THR A 1 112 ? -16.580 -4.509 31.735 1.00 96.38 112 THR A CA 1
ATOM 887 C C . THR A 1 112 ? -15.691 -4.557 30.501 1.00 96.38 112 THR A C 1
ATOM 889 O O . THR A 1 112 ? -14.520 -4.196 30.551 1.00 96.38 112 THR A O 1
ATOM 892 N N . THR A 1 113 ? -16.225 -4.992 29.365 1.00 97.12 113 THR A N 1
ATOM 893 C CA . THR A 1 113 ? -15.515 -4.917 28.082 1.00 97.12 113 THR A CA 1
ATOM 894 C C . THR A 1 113 ? -16.267 -4.002 27.139 1.00 97.12 113 THR A C 1
ATOM 896 O O . THR A 1 113 ? -17.488 -4.119 27.017 1.00 97.12 113 THR A O 1
ATOM 899 N N . ARG A 1 114 ? -15.547 -3.150 26.413 1.00 95.56 114 ARG A N 1
ATOM 900 C CA . ARG A 1 114 ? -16.108 -2.369 25.307 1.00 95.56 114 ARG A CA 1
ATOM 901 C C . ARG A 1 114 ? -15.443 -2.753 23.994 1.00 95.56 114 ARG A C 1
ATOM 903 O O . ARG A 1 114 ? -14.258 -3.070 23.958 1.00 95.56 114 ARG A O 1
ATOM 910 N N . LYS A 1 115 ? -16.217 -2.731 22.913 1.00 95.62 115 LYS A N 1
ATOM 911 C CA . LYS A 1 115 ? -15.690 -2.873 21.554 1.00 95.62 115 LYS A CA 1
ATOM 912 C C . LYS A 1 115 ? -15.107 -1.526 21.126 1.00 95.62 115 LYS A C 1
ATOM 914 O O . LYS A 1 115 ? -15.819 -0.527 21.166 1.00 95.62 115 LYS A O 1
ATOM 919 N N . VAL A 1 116 ? -13.829 -1.500 20.764 1.00 93.56 116 VAL A N 1
ATOM 920 C CA . VAL A 1 116 ? -13.127 -0.304 20.288 1.00 93.56 116 VAL A CA 1
ATOM 921 C C . VAL A 1 116 ? -12.446 -0.641 18.974 1.00 93.56 116 VAL A C 1
ATOM 923 O O . VAL A 1 116 ? -11.769 -1.660 18.851 1.00 93.56 116 VAL A O 1
ATOM 926 N N . ASP A 1 117 ? -12.629 0.226 17.991 1.00 91.81 117 ASP A N 1
ATOM 927 C CA . ASP A 1 117 ? -11.837 0.190 16.773 1.00 91.81 117 ASP A CA 1
ATOM 928 C C . ASP A 1 117 ? -10.576 1.027 16.985 1.00 91.81 117 ASP A C 1
ATOM 930 O O . ASP A 1 117 ? -10.629 2.259 16.991 1.00 91.81 117 ASP A O 1
ATOM 934 N N . LEU A 1 118 ? -9.453 0.348 17.211 1.00 89.00 118 LEU A N 1
ATOM 935 C CA . LEU A 1 118 ? -8.167 0.994 17.478 1.00 89.00 118 LEU A CA 1
ATOM 936 C C . LEU A 1 118 ? -7.626 1.746 16.256 1.00 89.00 118 LEU A C 1
ATOM 938 O O . LEU A 1 118 ? -6.850 2.684 16.406 1.00 89.00 118 LEU A O 1
ATOM 942 N N . PHE A 1 119 ? -8.064 1.370 15.055 1.00 88.94 119 PHE A N 1
ATOM 943 C CA . PHE A 1 119 ? -7.508 1.858 13.796 1.00 88.94 119 PHE A CA 1
ATOM 944 C C . PHE A 1 119 ? -8.407 2.873 13.099 1.00 88.94 119 PHE A C 1
ATOM 946 O O . PHE A 1 119 ? -8.085 3.366 12.020 1.00 88.94 119 PHE A O 1
ATOM 953 N N . ARG A 1 120 ? -9.529 3.247 13.722 1.00 90.88 120 ARG A N 1
ATOM 954 C CA . ARG A 1 120 ? -10.419 4.283 13.196 1.00 90.88 120 ARG A CA 1
ATOM 955 C C . ARG A 1 120 ? -9.665 5.580 12.882 1.00 90.88 120 ARG A C 1
ATOM 957 O O . ARG A 1 120 ? -9.803 6.103 11.780 1.00 90.88 120 ARG A O 1
ATOM 964 N N . ALA A 1 121 ? -8.846 6.060 13.819 1.00 91.00 121 ALA A N 1
ATOM 965 C CA . ALA A 1 121 ? -8.069 7.286 13.640 1.00 91.00 121 ALA A CA 1
ATOM 966 C C . ALA A 1 121 ? -7.049 7.166 12.494 1.00 91.00 121 ALA A C 1
ATOM 968 O O . ALA A 1 121 ? -6.885 8.102 11.717 1.00 91.00 121 ALA A O 1
ATOM 969 N N . GLU A 1 122 ? -6.406 6.005 12.343 1.00 90.56 122 GLU A N 1
ATOM 970 C CA . GLU A 1 122 ? -5.471 5.742 11.242 1.00 90.56 122 GLU A CA 1
ATOM 971 C C . GLU A 1 122 ? -6.179 5.776 9.880 1.00 90.56 122 GLU A C 1
ATOM 973 O O . GLU A 1 122 ? -5.680 6.396 8.936 1.00 90.56 122 GLU A O 1
ATOM 978 N N . ARG A 1 123 ? -7.362 5.153 9.767 1.00 89.50 123 ARG A N 1
ATOM 979 C CA . ARG A 1 123 ? -8.143 5.160 8.520 1.00 89.50 123 ARG A CA 1
ATOM 980 C C . ARG A 1 123 ? -8.610 6.565 8.153 1.00 89.50 123 ARG A C 1
ATOM 982 O O . ARG A 1 123 ? -8.489 6.965 6.996 1.00 89.50 123 ARG A O 1
ATOM 989 N N . GLU A 1 124 ? -9.099 7.326 9.131 1.00 93.31 124 GLU A N 1
ATOM 990 C CA . GLU A 1 124 ? -9.500 8.724 8.937 1.00 93.31 124 GLU A CA 1
ATOM 991 C C . GLU A 1 124 ? -8.302 9.592 8.506 1.00 93.31 124 GLU A C 1
ATOM 993 O O . GLU A 1 124 ? -8.393 10.338 7.527 1.00 93.31 124 GLU A O 1
ATOM 998 N N . ALA A 1 125 ? -7.146 9.432 9.159 1.00 94.19 125 ALA A N 1
ATOM 999 C CA . ALA A 1 125 ? -5.914 10.129 8.798 1.00 94.19 125 ALA A CA 1
ATOM 1000 C C . ALA A 1 125 ? -5.418 9.755 7.390 1.00 94.19 125 ALA A C 1
ATOM 1002 O O . ALA A 1 125 ? -5.006 10.628 6.623 1.00 94.19 125 ALA A O 1
ATOM 1003 N N . SER A 1 126 ? -5.501 8.476 7.016 1.00 90.12 126 SER A N 1
ATOM 1004 C CA . SER A 1 126 ? -5.114 7.990 5.687 1.00 90.12 126 SER A CA 1
ATOM 1005 C C . SER A 1 126 ? -5.991 8.577 4.582 1.00 90.12 126 SER A C 1
ATOM 1007 O O . SER A 1 126 ? -5.469 9.048 3.566 1.00 90.12 126 SER A O 1
ATOM 1009 N N . LEU A 1 127 ? -7.312 8.618 4.792 1.00 93.31 127 LEU A N 1
ATOM 1010 C CA . LEU A 1 127 ? -8.254 9.244 3.863 1.00 93.31 127 LEU A CA 1
ATOM 1011 C C . LEU A 1 127 ? -7.942 10.735 3.682 1.00 93.31 127 LEU A C 1
ATOM 1013 O O . LEU A 1 127 ? -7.854 11.222 2.551 1.00 93.31 127 LEU A O 1
ATOM 1017 N N . LEU A 1 128 ? -7.710 11.449 4.786 1.00 97.25 128 LEU A N 1
ATOM 1018 C CA . LEU A 1 128 ? -7.344 12.863 4.756 1.00 97.25 128 LEU A CA 1
ATOM 1019 C C . LEU A 1 128 ? -6.027 13.088 3.999 1.00 97.25 128 LEU A C 1
ATOM 1021 O O . LEU A 1 128 ? -5.951 13.941 3.113 1.00 97.25 128 LEU A O 1
ATOM 1025 N N . ALA A 1 129 ? -4.996 12.290 4.280 1.00 97.12 129 ALA A N 1
ATOM 1026 C CA . ALA A 1 129 ? -3.714 12.370 3.586 1.00 97.12 129 ALA A CA 1
ATOM 1027 C C . ALA A 1 129 ? -3.865 12.130 2.074 1.00 97.12 129 ALA A C 1
ATOM 1029 O O . ALA A 1 129 ? -3.242 12.824 1.264 1.00 97.12 129 ALA A O 1
ATOM 1030 N N . GLN A 1 130 ? -4.716 11.183 1.666 1.00 95.06 130 GLN A N 1
ATOM 1031 C CA . GLN A 1 130 ? -5.006 10.932 0.256 1.00 95.06 130 GLN A CA 1
ATOM 1032 C C . GLN A 1 130 ? -5.685 12.137 -0.406 1.00 95.06 130 GLN A C 1
ATOM 1034 O O . GLN A 1 130 ? -5.273 12.545 -1.497 1.00 95.06 130 GLN A O 1
ATOM 1039 N N . GLN A 1 131 ? -6.674 12.743 0.255 1.00 97.19 131 GLN A N 1
ATOM 1040 C CA . GLN A 1 131 ? -7.331 13.958 -0.232 1.00 97.19 131 GLN A CA 1
ATOM 1041 C C . GLN A 1 131 ? -6.329 15.105 -0.401 1.00 97.19 131 GLN A C 1
ATOM 1043 O O . GLN A 1 131 ? -6.291 15.738 -1.459 1.00 97.19 131 GLN A O 1
ATOM 1048 N N . LEU A 1 132 ? -5.457 15.327 0.587 1.00 97.75 132 LEU A N 1
ATOM 1049 C CA . LEU A 1 132 ? -4.417 16.355 0.522 1.00 97.75 132 LEU A CA 1
ATOM 1050 C C . LEU A 1 132 ? -3.452 16.111 -0.642 1.00 97.75 132 LEU A C 1
ATOM 1052 O O . LEU A 1 132 ? -3.197 17.022 -1.428 1.00 97.75 132 LEU A O 1
ATOM 1056 N N . ARG A 1 133 ? -2.980 14.873 -0.837 1.00 96.44 133 ARG A N 1
ATOM 1057 C CA . ARG A 1 133 ? -2.126 14.514 -1.986 1.00 96.44 133 ARG A CA 1
ATOM 1058 C C . ARG A 1 133 ? -2.810 14.824 -3.318 1.00 96.44 133 ARG A C 1
ATOM 1060 O O . ARG A 1 133 ? -2.171 15.360 -4.223 1.00 96.44 133 ARG A O 1
ATOM 1067 N N . GLN A 1 134 ? -4.100 14.517 -3.453 1.00 95.56 134 GLN A N 1
ATOM 1068 C CA . GLN A 1 134 ? -4.860 14.825 -4.668 1.00 95.56 134 GLN A CA 1
ATOM 1069 C C . GLN A 1 134 ? -5.009 16.334 -4.888 1.00 95.56 134 GLN A C 1
ATOM 1071 O O . GLN A 1 134 ? -4.847 16.808 -6.014 1.00 95.56 134 GLN A O 1
ATOM 1076 N N . GLN A 1 135 ? -5.284 17.102 -3.833 1.00 96.31 135 GLN A N 1
ATOM 1077 C CA . GLN A 1 135 ? -5.372 18.560 -3.917 1.00 96.31 135 GLN A CA 1
ATOM 1078 C C . GLN A 1 135 ? -4.030 19.185 -4.304 1.00 96.31 135 GLN A C 1
ATOM 1080 O O . GLN A 1 135 ? -3.987 20.022 -5.207 1.00 96.31 135 GLN A O 1
ATOM 1085 N N . THR A 1 136 ? -2.933 18.744 -3.688 1.00 96.06 136 THR A N 1
ATOM 1086 C CA . THR A 1 136 ? -1.579 19.213 -4.009 1.00 96.06 136 THR A CA 1
ATOM 1087 C C . THR A 1 136 ? -1.214 18.895 -5.454 1.00 96.06 136 THR A C 1
ATOM 1089 O O . THR A 1 136 ? -0.750 19.782 -6.167 1.00 96.06 136 THR A O 1
ATOM 1092 N N . ARG A 1 137 ? -1.518 17.683 -5.944 1.00 94.75 137 ARG A N 1
ATOM 1093 C CA . ARG A 1 137 ? -1.328 17.321 -7.362 1.00 94.75 137 ARG A CA 1
ATOM 1094 C C . ARG A 1 137 ? -2.119 18.235 -8.302 1.00 94.75 137 ARG A C 1
ATOM 1096 O O . ARG A 1 137 ? -1.564 18.733 -9.275 1.00 94.75 137 ARG A O 1
ATOM 1103 N N . LYS A 1 138 ? -3.394 18.514 -7.999 1.00 94.50 138 LYS A N 1
ATOM 1104 C CA . LYS A 1 138 ? -4.223 19.438 -8.797 1.00 94.50 138 LYS A CA 1
ATOM 1105 C C . LYS A 1 138 ? -3.650 20.858 -8.814 1.00 94.50 138 LYS A C 1
ATOM 1107 O O . LYS A 1 138 ? -3.639 21.493 -9.866 1.00 94.50 138 LYS A O 1
ATOM 1112 N N . LYS A 1 139 ? -3.171 21.356 -7.671 1.00 93.62 139 LYS A N 1
ATOM 1113 C CA . LYS A 1 139 ? -2.531 22.678 -7.573 1.00 93.62 139 LYS A CA 1
ATOM 1114 C C . LYS A 1 139 ? -1.229 22.734 -8.375 1.00 93.62 139 LYS A C 1
ATOM 1116 O O . LYS A 1 139 ? -1.051 23.671 -9.146 1.00 93.62 139 LYS A O 1
ATOM 1121 N N . ALA A 1 140 ? -0.375 21.717 -8.262 1.00 92.69 140 ALA A N 1
ATOM 1122 C CA . ALA A 1 140 ? 0.879 21.631 -9.009 1.00 92.69 140 ALA A CA 1
ATOM 1123 C C . ALA A 1 140 ? 0.649 21.672 -10.530 1.00 92.69 140 ALA A C 1
ATOM 1125 O O . ALA A 1 140 ? 1.283 22.459 -11.226 1.00 92.69 140 ALA A O 1
ATOM 1126 N N . LEU A 1 141 ? -0.332 20.915 -11.037 1.00 92.00 141 LEU A N 1
ATOM 1127 C CA . LEU A 1 141 ? -0.692 20.933 -12.461 1.00 92.00 141 LEU A CA 1
ATOM 1128 C C . LEU A 1 141 ? -1.189 22.307 -12.936 1.00 92.00 141 LEU A C 1
ATOM 1130 O O . LEU A 1 141 ? -0.898 22.716 -14.058 1.00 92.00 141 LEU A O 1
ATOM 1134 N N . ARG A 1 142 ? -1.937 23.040 -12.099 1.00 89.69 142 ARG A N 1
ATOM 1135 C CA . ARG A 1 142 ? -2.373 24.408 -12.428 1.00 89.69 142 ARG A CA 1
ATOM 1136 C C . ARG A 1 142 ? -1.191 25.371 -12.521 1.00 89.69 142 ARG A C 1
ATOM 1138 O O . ARG A 1 142 ? -1.144 26.162 -13.457 1.00 89.69 142 ARG A O 1
ATOM 1145 N N . LEU A 1 143 ? -0.243 25.283 -11.589 1.00 89.00 143 LEU A N 1
ATOM 1146 C CA . LEU A 1 143 ? 0.965 26.113 -11.604 1.00 89.00 143 LEU A CA 1
ATOM 1147 C C . LEU A 1 143 ? 1.851 25.806 -12.815 1.00 89.00 143 LEU A C 1
ATOM 1149 O O . LEU A 1 143 ? 2.332 26.733 -13.457 1.00 89.00 143 LEU A O 1
ATOM 1153 N N . GLN A 1 144 ? 1.994 24.531 -13.184 1.00 84.94 144 GLN A N 1
ATOM 1154 C CA . GLN A 1 144 ? 2.739 24.131 -14.379 1.00 84.94 144 GLN A CA 1
ATOM 1155 C C . GLN A 1 144 ? 2.159 24.761 -15.657 1.00 84.94 144 GLN A C 1
ATOM 1157 O O . GLN A 1 144 ? 2.906 25.253 -16.497 1.00 84.94 144 GLN A O 1
ATOM 1162 N N . ARG A 1 145 ? 0.825 24.821 -15.787 1.00 80.31 145 ARG A N 1
ATOM 1163 C CA . ARG A 1 145 ? 0.166 25.479 -16.932 1.00 80.31 145 ARG A CA 1
ATOM 1164 C C . ARG A 1 145 ? 0.403 26.990 -16.971 1.00 80.31 145 ARG A C 1
ATOM 1166 O O . ARG A 1 145 ? 0.524 27.544 -18.054 1.00 80.31 145 ARG A O 1
ATOM 1173 N N . TYR A 1 146 ? 0.486 27.638 -15.811 1.00 73.38 146 TYR A N 1
ATOM 1174 C CA . TYR A 1 146 ? 0.724 29.082 -15.712 1.00 73.38 146 TYR A CA 1
ATOM 1175 C C . TYR A 1 146 ? 2.197 29.475 -15.929 1.00 73.38 146 TYR A C 1
ATOM 1177 O O . TYR A 1 146 ? 2.482 30.604 -16.324 1.00 73.38 146 TYR A O 1
ATOM 1185 N N . GLY A 1 147 ? 3.139 28.561 -15.668 1.00 63.75 147 GLY A N 1
ATOM 1186 C CA . GLY A 1 147 ? 4.568 28.770 -15.924 1.00 63.75 147 GLY A CA 1
ATOM 1187 C C . GLY A 1 147 ? 4.917 28.759 -17.413 1.00 63.75 147 GLY A C 1
ATOM 1188 O O . GLY A 1 147 ? 5.696 29.593 -17.865 1.00 63.75 147 GLY A O 1
ATOM 1189 N N . ASN A 1 148 ? 4.278 27.882 -18.193 1.00 57.88 148 ASN A N 1
ATOM 1190 C CA . ASN A 1 148 ? 4.559 27.756 -19.625 1.00 57.88 148 ASN A CA 1
ATOM 1191 C C . ASN A 1 148 ? 4.045 28.952 -20.448 1.00 57.88 148 ASN A C 1
ATOM 1193 O O . ASN A 1 148 ? 4.636 29.280 -21.465 1.00 57.88 148 ASN A O 1
ATOM 1197 N N . SER A 1 149 ? 3.017 29.671 -19.984 1.00 55.66 149 SER A N 1
ATOM 1198 C CA . SER A 1 149 ? 2.473 30.840 -20.697 1.00 55.66 149 SER A CA 1
ATOM 1199 C C . SER A 1 149 ? 3.317 32.120 -20.587 1.00 55.66 149 SER A C 1
ATOM 1201 O O . SER A 1 149 ? 2.996 33.102 -21.246 1.00 55.66 149 SER A O 1
ATOM 1203 N N . LYS A 1 150 ? 4.366 32.153 -19.747 1.00 54.19 150 LYS A N 1
ATOM 1204 C CA . LYS A 1 150 ? 5.292 33.302 -19.646 1.00 54.19 150 LYS A CA 1
ATOM 1205 C C . LYS A 1 150 ? 6.551 33.163 -20.511 1.00 54.19 150 LYS A C 1
ATOM 1207 O O . LYS A 1 150 ? 7.240 34.161 -20.696 1.00 54.19 150 LYS A O 1
ATOM 1212 N N . ALA A 1 151 ? 6.853 31.970 -21.025 1.00 53.50 151 ALA A N 1
ATOM 1213 C CA . ALA A 1 151 ? 7.997 31.757 -21.913 1.00 53.50 151 ALA A CA 1
ATOM 1214 C C . ALA A 1 151 ? 7.712 32.245 -23.347 1.00 53.50 151 ALA A C 1
ATOM 1216 O O . ALA A 1 151 ? 8.599 32.789 -23.991 1.00 53.50 151 ALA A O 1
ATOM 1217 N N . ASP A 1 152 ? 6.456 32.171 -23.797 1.00 52.50 152 ASP A N 1
ATOM 1218 C CA . ASP A 1 152 ? 6.080 32.521 -25.176 1.00 52.50 152 ASP A CA 1
ATOM 1219 C C . ASP A 1 152 ? 5.961 34.039 -25.434 1.00 52.50 152 ASP A C 1
ATOM 1221 O O . ASP A 1 152 ? 5.785 34.463 -26.572 1.00 52.50 152 ASP A O 1
ATOM 1225 N N . THR A 1 153 ? 6.046 34.889 -24.401 1.00 50.03 153 THR A N 1
ATOM 1226 C CA . THR A 1 153 ? 5.913 36.359 -24.542 1.00 50.03 153 THR A CA 1
ATOM 1227 C C . THR A 1 153 ? 7.250 37.111 -24.521 1.00 50.03 153 THR A C 1
ATOM 1229 O O . THR A 1 153 ? 7.266 38.329 -24.698 1.00 50.03 153 THR A O 1
ATOM 1232 N N . ALA A 1 154 ? 8.374 36.421 -24.292 1.00 50.84 154 ALA A N 1
ATOM 1233 C CA . ALA A 1 154 ? 9.699 37.047 -24.281 1.00 50.84 154 ALA A CA 1
ATOM 1234 C C . ALA A 1 154 ? 10.320 37.176 -25.687 1.00 50.84 154 ALA A C 1
ATOM 1236 O O . ALA A 1 154 ? 11.084 38.111 -25.915 1.00 50.84 154 ALA A O 1
ATOM 1237 N N . ASP A 1 155 ? 9.933 36.326 -26.644 1.00 49.09 155 ASP A N 1
ATOM 1238 C CA . ASP A 1 155 ? 10.478 36.356 -28.013 1.00 49.09 155 ASP A CA 1
ATOM 1239 C C . ASP A 1 155 ? 9.747 37.324 -28.963 1.00 49.09 155 ASP A C 1
ATOM 1241 O O . ASP A 1 155 ? 10.282 37.697 -30.005 1.00 49.09 155 ASP A O 1
ATOM 1245 N N . SER A 1 156 ? 8.555 37.821 -28.610 1.00 51.66 156 SER A N 1
ATOM 1246 C CA . SER A 1 156 ? 7.789 38.733 -29.479 1.00 51.66 156 SER A CA 1
ATOM 1247 C C . SER A 1 156 ? 8.173 40.215 -29.357 1.00 51.66 156 SER A C 1
ATOM 1249 O O . SER A 1 156 ? 7.689 41.032 -30.137 1.00 51.66 156 SER A O 1
ATOM 1251 N N . ASN A 1 157 ? 9.043 40.588 -28.410 1.00 48.41 157 ASN A N 1
ATOM 1252 C CA . ASN A 1 157 ? 9.438 41.988 -28.182 1.00 48.41 157 ASN A CA 1
ATOM 1253 C C . ASN A 1 157 ? 10.824 42.359 -28.747 1.00 48.41 157 ASN A C 1
ATOM 1255 O O . ASN A 1 157 ? 11.253 43.501 -28.587 1.00 48.41 157 ASN A O 1
ATOM 1259 N N . LEU A 1 158 ? 11.509 41.447 -29.451 1.00 48.91 158 LEU A N 1
ATOM 1260 C CA . LEU A 1 158 ? 12.848 41.686 -30.018 1.00 48.91 158 LEU A CA 1
ATOM 1261 C C . LEU A 1 158 ? 12.859 41.983 -31.535 1.00 48.91 158 LEU A C 1
ATOM 1263 O O . LEU A 1 158 ? 13.911 41.904 -32.164 1.00 48.91 158 LEU A O 1
ATOM 1267 N N . VAL A 1 159 ? 11.717 42.322 -32.149 1.00 51.47 159 VAL A N 1
ATOM 1268 C CA . VAL A 1 159 ? 11.622 42.536 -33.617 1.00 51.47 159 VAL A CA 1
ATOM 1269 C C . VAL A 1 159 ? 11.167 43.953 -34.009 1.00 51.47 159 VAL A C 1
ATOM 1271 O O . VAL A 1 159 ? 10.848 44.198 -35.162 1.00 51.47 159 VAL A O 1
ATOM 1274 N N . ASN A 1 160 ? 11.183 44.938 -33.102 1.00 49.97 160 ASN A N 1
ATOM 1275 C CA . ASN A 1 160 ? 10.740 46.310 -33.428 1.00 49.97 160 ASN A CA 1
ATOM 1276 C C . ASN A 1 160 ? 11.755 47.419 -33.109 1.00 49.97 160 ASN A C 1
ATOM 1278 O O . ASN A 1 160 ? 11.375 48.512 -32.706 1.00 49.97 160 ASN A O 1
ATOM 1282 N N . PHE A 1 161 ? 13.049 47.183 -33.343 1.00 48.41 161 PHE A N 1
ATOM 1283 C CA . PHE A 1 161 ? 14.043 48.266 -33.374 1.00 48.41 161 PHE A CA 1
ATOM 1284 C C . PHE A 1 161 ? 15.066 48.073 -34.496 1.00 48.41 161 PHE A C 1
ATOM 1286 O O . PHE A 1 161 ? 16.242 47.805 -34.260 1.00 48.41 161 PHE A O 1
ATOM 1293 N N . LYS A 1 162 ? 14.625 48.237 -35.748 1.00 47.25 162 LYS A N 1
ATOM 1294 C CA . LYS A 1 162 ? 15.520 48.667 -36.829 1.00 47.25 162 LYS A CA 1
ATOM 1295 C C . LYS A 1 162 ? 14.719 49.252 -37.985 1.00 47.25 162 LYS A C 1
ATOM 1297 O O . LYS A 1 162 ? 14.137 48.497 -38.750 1.00 47.25 162 LYS A O 1
ATOM 1302 N N . LEU A 1 163 ? 14.681 50.584 -38.064 1.00 43.78 163 LEU A N 1
ATOM 1303 C CA . LEU A 1 163 ? 14.701 51.403 -39.288 1.00 43.78 163 LEU A CA 1
ATOM 1304 C C . LEU A 1 163 ? 14.335 52.853 -38.938 1.00 43.78 163 LEU A C 1
ATOM 1306 O O . LEU A 1 163 ? 13.159 53.216 -38.909 1.00 43.78 163 LEU A O 1
ATOM 1310 N N . ARG A 1 164 ? 15.358 53.671 -38.687 1.00 41.72 164 ARG A N 1
ATOM 1311 C CA . ARG A 1 164 ? 15.509 55.028 -39.227 1.00 41.72 164 ARG A CA 1
ATOM 1312 C C . ARG A 1 164 ? 16.925 55.518 -38.978 1.00 41.72 164 ARG A C 1
ATOM 1314 O O . ARG A 1 164 ? 17.445 55.225 -37.881 1.00 41.72 164 ARG A O 1
#

Secondary structure (DSSP, 8-state):
------PPP-------------------------------------HHHHHHHHHHHHHHHHHHHHHHHHHHHHHHHHHHHHHHHHHS-SS--PPEEEEEEEE-TTS-EEEEEEEE-TTHHHHHHHHHHHHHHHHHHHHHHHHHHHHHTTTTTSGGGSSS----

Radius of gyration: 36.25 Å; chains: 1; bounding box: 79×64×98 Å

Sequence (164 aa):
MPDKSVSLVGETMKEIADSYKKSLESPVSLLQLKTLTTA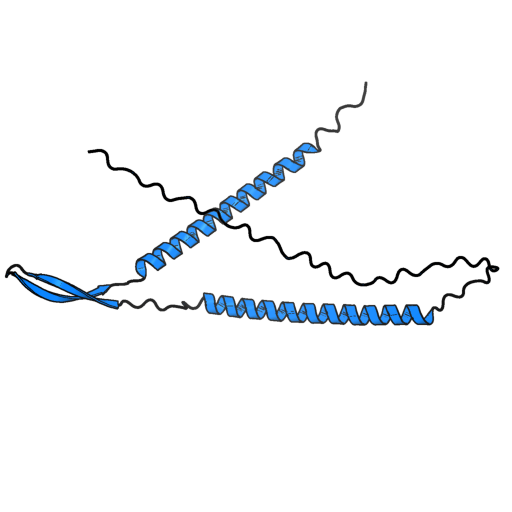IAPLQIPDETIISDWERLIIQAQRINQMAAELEVMLREFKAIATRLNSQNVCDYLTVRVPWIKHKSDESFVLTTRKVDLFRAEREASLLAQQLRQQTRKKALRLQRYGNSKADTADSNLVNFKLR

pLDDT: mean 75.0, std 20.99, range [40.06, 98.25]